Protein AF-A0A7C8HWE6-F1 (afdb_monomer_lite)

Sequence (80 aa):
MQKSSAKRFLSFASGVFIIWLFMFVLSPMLLKHVESANTLATFIEQNDINAGAIYWTDVEITADAELGARSTVTYLPKGK

Foldseek 3Di:
DPPPPVVVVVVVVVVVVVVVCVVPPVLVVCCVPPVVSVVVVVVCVVVVNPPPDPPPPPDPVVVVVVVVVVCCVVCPPPDD

Radius of gyration: 18.96 Å; chains: 1; bounding box: 49×35×50 Å

Structure (mmCIF, N/CA/C/O backbone):
data_AF-A0A7C8HWE6-F1
#
_entry.id   AF-A0A7C8HWE6-F1
#
loop_
_atom_site.group_PDB
_atom_site.id
_atom_site.type_symbol
_atom_site.label_atom_id
_atom_site.label_alt_id
_atom_site.label_comp_id
_atom_site.label_asym_id
_atom_site.label_entity_id
_atom_site.label_seq_id
_atom_site.pdbx_PDB_ins_code
_atom_site.Cartn_x
_atom_site.Cartn_y
_atom_site.Cartn_z
_atom_site.occupancy
_atom_site.B_iso_or_equiv
_atom_site.auth_seq_id
_atom_site.auth_comp_id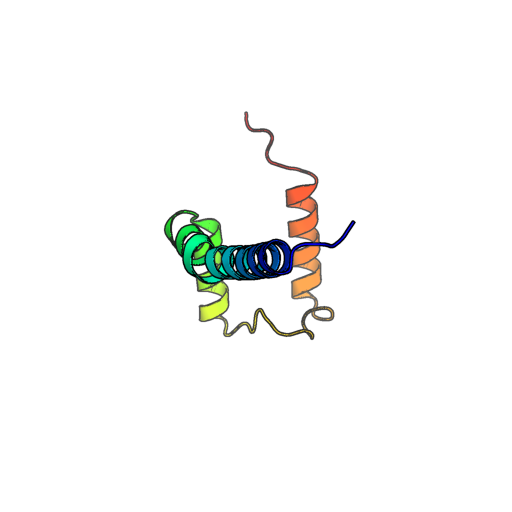
_atom_site.auth_asym_id
_atom_site.auth_atom_id
_atom_site.pdbx_PDB_model_num
ATOM 1 N N . MET A 1 1 ? -19.398 9.584 34.461 1.00 49.41 1 MET A N 1
ATOM 2 C CA . MET A 1 1 ? -19.076 10.347 33.228 1.00 49.41 1 MET A CA 1
ATOM 3 C C . MET A 1 1 ? -20.027 9.940 32.108 1.00 49.41 1 MET A C 1
ATOM 5 O O . MET A 1 1 ? -19.834 8.894 31.500 1.00 49.41 1 MET A O 1
ATOM 9 N N . GLN A 1 2 ? -21.062 10.735 31.843 1.00 56.03 2 GLN A N 1
ATOM 10 C CA . GLN A 1 2 ? -21.968 10.524 30.711 1.00 56.03 2 GLN A CA 1
ATOM 11 C C . GLN A 1 2 ? -21.211 10.894 29.423 1.00 56.03 2 GLN A C 1
ATOM 13 O O . GLN A 1 2 ? -20.922 12.064 29.174 1.00 56.03 2 GLN A O 1
ATOM 18 N N . LYS A 1 3 ? -20.770 9.897 28.642 1.00 61.22 3 LYS A N 1
ATOM 19 C CA . LYS A 1 3 ? -20.071 10.152 27.372 1.00 61.22 3 LYS A CA 1
ATOM 20 C C . LYS A 1 3 ? -21.070 10.781 26.398 1.00 61.22 3 LYS A C 1
ATOM 22 O O . LYS A 1 3 ? -22.020 10.120 25.996 1.00 61.22 3 LYS A O 1
ATOM 27 N N . SER A 1 4 ? -20.852 12.046 26.032 1.00 76.50 4 SER A N 1
ATOM 28 C CA . SER A 1 4 ? -21.676 12.760 25.049 1.00 76.50 4 SER A CA 1
ATOM 29 C C . SER A 1 4 ? -21.745 11.972 23.736 1.00 76.50 4 SER A C 1
ATOM 31 O O . SER A 1 4 ? -20.710 11.676 23.132 1.00 76.50 4 SER A O 1
ATOM 33 N N . SER A 1 5 ? -22.959 11.626 23.296 1.00 82.31 5 SER A N 1
ATOM 34 C CA . SER A 1 5 ? -23.212 10.872 22.059 1.00 82.31 5 SER A CA 1
ATOM 35 C C . SER A 1 5 ? -22.595 11.544 20.829 1.00 82.31 5 SER A C 1
ATOM 37 O O . SER A 1 5 ? -22.097 10.854 19.943 1.00 82.31 5 SER A O 1
ATOM 39 N N . ALA A 1 6 ? -22.513 12.878 20.827 1.00 86.38 6 ALA A N 1
ATOM 40 C CA . ALA A 1 6 ? -21.859 13.650 19.773 1.00 86.38 6 ALA A CA 1
ATOM 41 C C . ALA A 1 6 ? -20.355 13.344 19.663 1.00 86.38 6 ALA A C 1
ATOM 43 O O . ALA A 1 6 ? -19.842 13.170 18.561 1.00 86.38 6 ALA A O 1
ATOM 44 N N . LYS A 1 7 ? -19.644 13.181 20.792 1.00 89.62 7 LYS A N 1
ATOM 45 C CA . LYS A 1 7 ? -18.218 12.799 20.774 1.00 89.62 7 LYS A CA 1
ATOM 46 C C . LYS A 1 7 ? -18.005 11.395 20.204 1.00 89.62 7 LYS A C 1
ATOM 48 O O . LYS A 1 7 ? -17.010 11.158 19.529 1.00 89.62 7 LYS A O 1
ATOM 53 N N . ARG A 1 8 ? -18.934 10.466 20.460 1.00 90.06 8 ARG A N 1
ATOM 54 C CA . ARG A 1 8 ? -18.862 9.094 19.925 1.00 90.06 8 ARG A CA 1
ATOM 55 C C . ARG A 1 8 ? -19.062 9.082 18.412 1.00 90.06 8 ARG A C 1
ATOM 57 O O . ARG A 1 8 ? -18.275 8.457 17.712 1.00 90.06 8 ARG A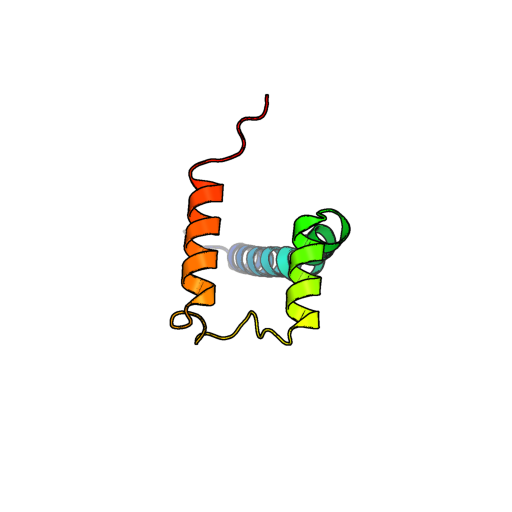 O 1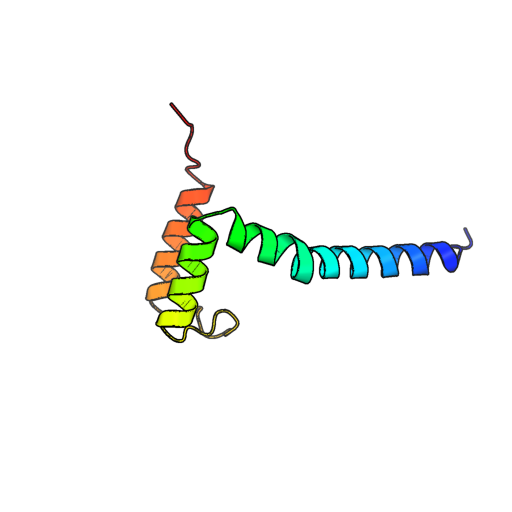
ATOM 64 N N . PHE A 1 9 ? -20.061 9.815 17.922 1.00 95.44 9 PHE A N 1
ATOM 65 C CA . PHE A 1 9 ? -20.300 9.957 16.487 1.00 95.44 9 PHE A CA 1
ATOM 66 C C . PHE A 1 9 ? -19.146 10.653 15.773 1.00 95.44 9 PHE A C 1
ATOM 68 O O . PHE A 1 9 ? -18.718 10.177 14.729 1.00 95.44 9 PHE A O 1
ATOM 75 N N . LEU A 1 10 ? -18.589 11.715 16.356 1.00 95.62 10 LEU A N 1
ATOM 76 C CA . LEU A 1 10 ? -17.435 12.399 15.777 1.00 95.62 10 LEU A CA 1
ATOM 77 C C . LEU A 1 10 ? -16.206 11.482 15.707 1.00 95.62 10 LEU A C 1
ATOM 79 O O . LEU A 1 10 ? -15.516 11.457 14.695 1.00 95.62 10 LEU A O 1
ATOM 83 N N . SER A 1 11 ? -15.955 10.688 16.753 1.00 94.31 11 SER A N 1
ATOM 84 C CA . SER A 1 11 ? -14.867 9.703 16.750 1.00 94.31 11 SER A CA 1
ATOM 85 C C . SER A 1 11 ? -15.066 8.629 15.681 1.00 94.31 11 SER A C 1
ATOM 87 O O . SER A 1 11 ? -14.102 8.240 15.029 1.00 94.31 11 SER A O 1
ATOM 89 N N . PHE A 1 12 ? -16.299 8.152 15.498 1.00 96.19 12 PHE A N 1
ATOM 90 C CA . PHE A 1 12 ? -16.621 7.172 14.465 1.00 96.19 12 PHE A CA 1
ATOM 91 C C . PHE A 1 12 ? -16.451 7.763 13.061 1.00 96.19 12 PHE A C 1
ATOM 93 O O . PHE A 1 12 ? -15.734 7.199 12.240 1.00 96.19 12 PHE A O 1
ATOM 100 N N . ALA A 1 13 ? -17.040 8.936 12.815 1.00 97.31 13 ALA A N 1
ATOM 101 C CA . ALA A 1 13 ? -16.931 9.641 11.543 1.00 97.31 13 ALA A CA 1
ATOM 102 C C . ALA A 1 13 ? -15.472 9.967 11.195 1.00 97.31 13 ALA A C 1
ATOM 104 O O . ALA A 1 13 ? -15.075 9.800 10.050 1.00 97.31 13 ALA A O 1
ATOM 105 N N . SER A 1 14 ? -14.660 10.358 12.182 1.00 97.31 14 SER A N 1
ATOM 106 C CA . SER A 1 14 ? -13.223 10.581 11.998 1.00 97.31 14 SER A CA 1
ATOM 107 C C . SER A 1 14 ? -12.494 9.303 11.569 1.00 97.31 14 SER A C 1
ATOM 109 O O . SER A 1 14 ? -11.729 9.329 10.611 1.00 97.31 14 SER A O 1
ATOM 111 N N . GLY A 1 15 ? -12.780 8.161 12.204 1.00 97.38 15 GLY A N 1
ATOM 112 C CA . GLY A 1 15 ? -12.196 6.878 11.803 1.00 97.38 15 GLY A CA 1
ATOM 113 C C . GLY A 1 15 ? -12.554 6.492 10.366 1.00 97.38 15 GLY A C 1
ATOM 114 O O . GLY A 1 15 ? -11.673 6.158 9.575 1.00 97.38 15 GLY A O 1
ATOM 115 N N . VAL A 1 16 ? -13.835 6.612 10.002 1.00 97.94 16 VAL A N 1
ATOM 116 C CA . VAL A 1 16 ? -14.301 6.371 8.626 1.00 97.94 16 VAL A CA 1
ATOM 117 C C . VAL A 1 16 ? -13.629 7.334 7.647 1.00 97.94 16 VAL A C 1
ATOM 119 O O . VAL A 1 16 ? -13.180 6.914 6.584 1.00 97.94 16 VAL A O 1
ATOM 122 N N . PHE A 1 17 ? -13.513 8.610 8.013 1.00 98.12 17 PHE A N 1
ATOM 123 C CA . PHE A 1 17 ? -12.882 9.627 7.182 1.00 98.12 17 PHE A CA 1
ATOM 124 C C . PHE A 1 17 ? -11.392 9.351 6.949 1.00 98.12 17 PHE A C 1
ATOM 126 O O . PHE A 1 17 ? -10.918 9.513 5.830 1.00 98.12 17 PHE A O 1
ATOM 133 N N . ILE A 1 18 ? -10.660 8.883 7.963 1.00 97.88 18 ILE A N 1
ATOM 134 C CA . ILE A 1 18 ? -9.247 8.501 7.820 1.00 97.88 18 ILE A CA 1
ATOM 135 C C . ILE A 1 18 ? -9.099 7.332 6.841 1.00 97.88 18 ILE A C 1
ATOM 137 O O . ILE A 1 18 ? -8.252 7.389 5.950 1.00 97.88 18 ILE A O 1
ATOM 141 N N . ILE A 1 19 ? -9.939 6.299 6.967 1.00 97.19 19 ILE A N 1
ATOM 142 C CA . ILE A 1 19 ? -9.929 5.152 6.043 1.00 97.19 19 ILE A CA 1
ATOM 143 C C . ILE A 1 19 ? -10.252 5.619 4.622 1.00 97.19 19 ILE A C 1
ATOM 145 O O . ILE A 1 19 ? -9.540 5.278 3.680 1.00 97.19 19 ILE A O 1
ATOM 149 N N . TRP A 1 20 ? -11.285 6.448 4.469 1.00 97.75 20 TRP A N 1
ATOM 150 C CA . TRP A 1 20 ? -11.660 7.025 3.181 1.00 97.75 20 TRP A CA 1
ATOM 151 C C . TRP A 1 20 ? -10.503 7.819 2.559 1.00 97.75 20 TRP A C 1
ATOM 153 O O . TRP A 1 20 ? -10.164 7.616 1.394 1.00 97.75 20 TRP A O 1
ATOM 163 N N . LEU A 1 21 ? -9.843 8.671 3.343 1.00 98.06 21 LEU A N 1
ATOM 164 C CA . LEU A 1 21 ? -8.719 9.481 2.883 1.00 98.06 21 LEU A CA 1
ATOM 165 C C . LEU A 1 21 ? -7.537 8.600 2.455 1.00 98.06 21 LEU A C 1
ATOM 167 O O . LEU A 1 21 ? -6.910 8.858 1.428 1.00 98.06 21 LEU A O 1
ATOM 171 N N . PHE A 1 22 ? -7.272 7.516 3.183 1.00 95.56 22 PHE A N 1
ATOM 172 C CA . PHE A 1 22 ? -6.250 6.549 2.801 1.00 95.56 22 PHE A CA 1
ATOM 173 C C . PHE A 1 22 ? -6.572 5.854 1.468 1.00 95.56 22 PHE A C 1
ATOM 175 O O . PHE A 1 22 ? -5.721 5.807 0.575 1.00 95.56 22 PHE A O 1
ATOM 182 N N . MET A 1 23 ? -7.804 5.367 1.303 1.00 93.62 23 MET A N 1
ATOM 183 C CA . MET A 1 23 ? -8.217 4.620 0.110 1.00 93.62 23 MET A CA 1
ATOM 184 C C . MET A 1 23 ? -8.309 5.496 -1.143 1.00 93.62 23 MET A C 1
ATOM 186 O O . MET A 1 23 ? -7.831 5.103 -2.203 1.00 93.62 23 MET A O 1
ATOM 190 N N . PHE A 1 24 ? -8.904 6.685 -1.034 1.00 95.44 24 PHE A N 1
ATOM 191 C CA . PHE A 1 24 ? -9.291 7.478 -2.206 1.00 95.44 24 PHE A CA 1
ATOM 192 C C . PHE A 1 24 ? -8.399 8.692 -2.472 1.00 95.44 24 PHE A C 1
ATOM 194 O O . PHE A 1 24 ? -8.480 9.266 -3.555 1.00 95.44 24 PHE A O 1
ATOM 201 N N . VAL A 1 25 ? -7.544 9.089 -1.525 1.00 96.25 25 VAL A N 1
ATOM 202 C CA . VAL A 1 25 ? -6.648 10.247 -1.694 1.00 96.25 25 VAL A CA 1
ATOM 203 C C . VAL A 1 25 ? -5.186 9.827 -1.625 1.00 96.25 25 VAL A C 1
ATOM 205 O O . VAL A 1 25 ? -4.441 10.065 -2.575 1.00 96.25 25 VAL A O 1
ATOM 208 N N . LEU A 1 26 ? -4.764 9.176 -0.538 1.00 95.00 26 LEU A N 1
ATOM 209 C CA . LEU A 1 26 ? -3.350 8.837 -0.338 1.00 95.00 26 LEU A CA 1
ATOM 210 C C . LEU A 1 26 ? -2.877 7.735 -1.288 1.00 95.00 26 LEU A C 1
ATOM 212 O O . LEU A 1 26 ? -1.827 7.890 -1.905 1.00 95.00 26 LEU A O 1
ATOM 216 N N . SER A 1 27 ? -3.657 6.667 -1.460 1.00 90.06 27 SER A N 1
ATOM 217 C CA . SER A 1 27 ? -3.312 5.563 -2.369 1.00 90.06 27 SER A CA 1
ATOM 218 C C . SER A 1 27 ? -3.095 6.018 -3.826 1.00 90.06 27 SER A C 1
ATOM 220 O O . SER A 1 27 ? -2.020 5.759 -4.372 1.00 90.06 27 SER A O 1
ATOM 222 N N . PRO A 1 28 ? -4.015 6.766 -4.473 1.00 92.81 28 PRO A N 1
ATOM 223 C CA . PRO A 1 28 ? -3.763 7.268 -5.826 1.00 92.81 28 PRO A CA 1
ATOM 224 C C . PRO A 1 28 ? -2.652 8.325 -5.881 1.00 92.81 28 PRO A C 1
ATOM 226 O O . PRO A 1 28 ? -1.980 8.449 -6.904 1.00 92.81 28 PRO A O 1
ATOM 229 N N . MET A 1 29 ? -2.425 9.089 -4.807 1.00 95.12 29 MET A N 1
ATOM 230 C CA . MET A 1 29 ? -1.297 10.023 -4.743 1.00 95.12 29 MET A CA 1
ATOM 231 C C . MET A 1 29 ? 0.045 9.280 -4.731 1.00 95.12 29 MET A C 1
ATOM 233 O O . MET A 1 29 ? 0.959 9.690 -5.446 1.00 95.12 29 MET A O 1
ATOM 237 N N . LEU A 1 30 ? 0.137 8.174 -3.989 1.00 92.38 30 LEU A N 1
ATOM 238 C CA . LEU A 1 30 ? 1.289 7.270 -3.966 1.00 92.38 30 LEU A CA 1
ATOM 239 C C . LEU A 1 30 ? 1.612 6.742 -5.367 1.00 92.38 30 LEU A C 1
ATOM 241 O O . LEU A 1 30 ? 2.740 6.895 -5.821 1.00 92.38 30 LEU A O 1
ATOM 245 N N . LEU A 1 31 ? 0.613 6.230 -6.092 1.00 92.19 31 LEU A N 1
ATOM 246 C CA . LEU A 1 31 ? 0.793 5.717 -7.460 1.00 92.19 31 LEU A CA 1
ATOM 247 C C . LEU A 1 31 ? 1.257 6.779 -8.469 1.00 92.19 31 LEU A C 1
ATOM 249 O O . LEU A 1 31 ? 1.860 6.434 -9.484 1.00 92.19 31 LEU A O 1
ATOM 253 N N . LYS A 1 32 ? 0.960 8.059 -8.215 1.00 92.62 32 LYS A N 1
ATOM 254 C CA . LYS A 1 32 ? 1.358 9.178 -9.085 1.00 92.62 32 LYS A CA 1
ATOM 255 C C . LYS A 1 32 ? 2.762 9.707 -8.806 1.00 92.62 32 LYS A C 1
ATOM 257 O O . LYS A 1 32 ? 3.390 10.216 -9.726 1.00 92.62 32 LYS A O 1
ATOM 262 N N . HIS A 1 33 ? 3.224 9.649 -7.558 1.00 94.12 33 HIS A N 1
ATOM 263 C CA . HIS A 1 33 ? 4.462 10.323 -7.140 1.00 94.12 33 HIS A CA 1
ATOM 264 C C . HIS A 1 33 ? 5.586 9.364 -6.748 1.00 94.12 33 HIS A C 1
ATOM 266 O O . HIS A 1 33 ? 6.732 9.793 -6.638 1.00 94.12 33 HIS A O 1
ATOM 272 N N . VAL A 1 34 ? 5.283 8.085 -6.522 1.00 93.19 34 VAL A N 1
ATOM 273 C CA . VAL A 1 34 ? 6.268 7.078 -6.126 1.00 93.19 34 VAL A CA 1
ATOM 274 C C . VAL A 1 34 ? 6.403 6.058 -7.248 1.00 93.19 34 VAL A C 1
ATOM 276 O O . VAL A 1 34 ? 5.528 5.218 -7.450 1.00 93.19 34 VAL A O 1
ATOM 279 N N . GLU A 1 35 ? 7.523 6.127 -7.967 1.00 92.56 35 GLU A N 1
ATOM 280 C CA . GLU A 1 35 ? 7.807 5.266 -9.122 1.00 92.56 35 GLU A CA 1
ATOM 281 C C . GLU A 1 35 ? 7.712 3.778 -8.767 1.00 92.56 35 GLU A C 1
ATOM 283 O O . GLU A 1 35 ? 7.041 3.026 -9.462 1.00 92.56 35 GLU A O 1
ATOM 288 N N . SER A 1 36 ? 8.279 3.352 -7.634 1.00 87.44 36 SER A N 1
ATOM 289 C CA . SER A 1 36 ? 8.219 1.948 -7.208 1.00 87.44 36 SER A CA 1
ATOM 290 C C . SER A 1 36 ? 6.792 1.445 -6.968 1.00 87.44 36 SER A C 1
ATOM 292 O O . SER A 1 36 ? 6.495 0.289 -7.269 1.00 87.44 36 SER A O 1
ATOM 294 N N . ALA A 1 37 ? 5.893 2.304 -6.477 1.00 88.94 37 ALA A N 1
ATOM 295 C CA . ALA A 1 37 ? 4.484 1.960 -6.303 1.00 88.94 37 ALA A CA 1
ATOM 296 C C . ALA A 1 37 ? 3.777 1.811 -7.660 1.00 88.94 37 ALA A C 1
ATOM 298 O O . ALA A 1 37 ? 2.987 0.886 -7.843 1.00 88.94 37 ALA A O 1
ATOM 299 N N . ASN A 1 38 ? 4.092 2.685 -8.620 1.00 93.44 38 ASN A N 1
ATOM 300 C CA . ASN A 1 38 ? 3.569 2.605 -9.983 1.00 93.44 38 ASN A CA 1
ATOM 301 C C . ASN A 1 38 ? 4.061 1.347 -10.721 1.00 93.44 38 ASN A C 1
ATOM 303 O O . ASN A 1 38 ? 3.258 0.635 -11.326 1.00 93.44 38 ASN A O 1
ATOM 307 N N . THR A 1 39 ? 5.355 1.036 -10.608 1.00 92.25 39 THR A N 1
ATOM 308 C CA . THR A 1 39 ? 5.966 -0.172 -11.176 1.00 92.25 39 THR A CA 1
ATOM 309 C C . THR A 1 39 ? 5.297 -1.432 -10.638 1.00 92.25 39 THR A C 1
ATOM 311 O O . THR A 1 39 ? 4.933 -2.313 -11.416 1.00 92.25 39 THR A O 1
ATOM 314 N N . LEU A 1 40 ? 5.072 -1.505 -9.321 1.00 87.94 40 LEU A N 1
ATOM 315 C CA . LEU A 1 40 ? 4.378 -2.634 -8.702 1.00 87.94 40 LEU A CA 1
ATOM 316 C C . LEU A 1 40 ? 2.934 -2.766 -9.209 1.00 87.94 40 LEU A C 1
ATOM 318 O O . LEU A 1 40 ? 2.523 -3.859 -9.587 1.00 87.94 40 LEU A O 1
ATOM 322 N N . ALA A 1 41 ? 2.173 -1.668 -9.242 1.00 90.25 41 ALA A N 1
ATOM 323 C CA . ALA A 1 41 ? 0.788 -1.685 -9.715 1.00 90.25 41 ALA A CA 1
ATOM 324 C C . ALA A 1 41 ? 0.685 -2.130 -11.183 1.00 90.25 41 ALA A C 1
ATOM 326 O O . ALA A 1 41 ? -0.130 -2.987 -11.513 1.00 90.25 41 ALA A O 1
ATOM 327 N N . THR A 1 42 ? 1.573 -1.618 -12.038 1.00 93.12 42 THR A N 1
ATOM 328 C CA . THR A 1 42 ? 1.643 -1.997 -13.456 1.00 93.12 42 THR A CA 1
ATOM 329 C C . THR A 1 42 ? 1.96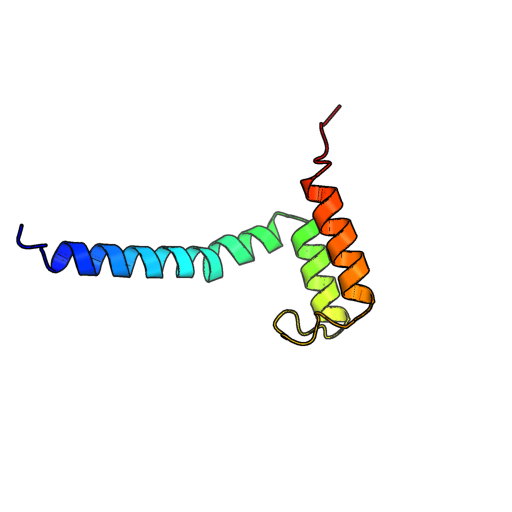6 -3.482 -13.619 1.00 93.12 42 THR A C 1
ATOM 331 O O . THR A 1 42 ? 1.347 -4.162 -14.432 1.00 93.12 42 THR A O 1
ATOM 334 N N . PHE A 1 43 ? 2.902 -4.012 -12.825 1.00 89.50 43 PHE A N 1
ATOM 335 C CA . PHE A 1 43 ? 3.241 -5.434 -12.854 1.00 89.50 43 PHE A CA 1
ATOM 336 C C . PHE A 1 43 ? 2.057 -6.319 -12.440 1.00 89.50 43 PHE A C 1
ATOM 338 O O . PHE A 1 43 ? 1.808 -7.341 -13.079 1.00 89.50 43 PHE A O 1
ATOM 345 N N . ILE A 1 44 ? 1.313 -5.923 -11.402 1.00 89.00 44 ILE A N 1
ATOM 346 C CA . ILE A 1 44 ? 0.110 -6.633 -10.943 1.00 89.00 44 ILE A CA 1
ATOM 347 C C . ILE A 1 44 ? -0.933 -6.705 -12.063 1.00 89.00 44 ILE A C 1
ATOM 349 O O . ILE A 1 44 ? -1.434 -7.791 -12.351 1.00 89.00 44 ILE A O 1
ATOM 353 N N . GLU A 1 45 ? -1.219 -5.577 -12.719 1.00 91.19 45 GLU A N 1
ATOM 354 C CA . GLU A 1 45 ? -2.182 -5.514 -13.826 1.00 91.19 45 GLU A CA 1
ATOM 355 C C . GLU A 1 45 ? -1.731 -6.338 -15.039 1.00 91.19 45 GLU A C 1
ATOM 357 O O . GLU A 1 45 ? -2.520 -7.095 -15.599 1.00 91.19 45 GLU A O 1
ATOM 362 N N . GLN A 1 46 ? -0.458 -6.237 -15.434 1.00 94.00 46 GLN A N 1
ATOM 363 C CA . GLN A 1 46 ? 0.074 -6.945 -16.606 1.00 94.00 46 GLN A CA 1
ATOM 364 C C . GLN A 1 46 ? 0.067 -8.469 -16.458 1.00 94.00 46 GLN A C 1
ATOM 366 O O . GLN A 1 46 ? -0.012 -9.174 -17.462 1.00 94.00 46 GLN A O 1
ATOM 371 N N . ASN A 1 47 ? 0.170 -8.972 -15.229 1.00 88.38 47 ASN A N 1
ATOM 372 C CA . ASN A 1 47 ? 0.260 -10.403 -14.945 1.00 88.38 47 ASN A CA 1
ATOM 373 C C . ASN A 1 47 ? -1.050 -10.988 -14.389 1.00 88.38 47 ASN A C 1
ATOM 375 O O . ASN A 1 47 ? -1.041 -12.126 -13.927 1.00 88.38 47 ASN A O 1
ATOM 379 N N . ASP A 1 48 ? -2.151 -10.226 -14.414 1.00 88.12 48 ASP A N 1
ATOM 380 C CA . ASP A 1 48 ? -3.462 -10.628 -13.875 1.00 88.12 48 ASP A CA 1
ATOM 381 C C . ASP A 1 48 ? -3.376 -11.152 -12.425 1.00 88.12 48 ASP A C 1
ATOM 383 O O . ASP A 1 48 ? -3.980 -12.153 -12.028 1.00 88.12 48 ASP A O 1
ATOM 387 N N . ILE A 1 49 ? -2.555 -10.486 -11.605 1.00 84.06 49 ILE A N 1
ATOM 388 C CA . ILE A 1 49 ? -2.324 -10.896 -10.221 1.00 84.06 49 ILE A CA 1
ATOM 389 C C . ILE A 1 49 ? -3.477 -10.390 -9.356 1.00 84.06 49 ILE A C 1
ATOM 391 O O . ILE A 1 49 ? -3.659 -9.190 -9.151 1.00 84.06 49 ILE A O 1
ATOM 395 N N . ASN A 1 50 ? -4.222 -11.309 -8.744 1.00 84.06 50 ASN A N 1
ATOM 396 C CA . ASN A 1 50 ? -5.218 -10.952 -7.739 1.00 84.06 50 ASN A CA 1
ATOM 397 C C . ASN A 1 50 ? -4.544 -10.562 -6.413 1.00 84.06 50 ASN A C 1
ATOM 399 O O . ASN A 1 50 ? -4.463 -11.377 -5.502 1.00 84.06 50 ASN A O 1
ATOM 403 N N . ALA A 1 51 ? -4.088 -9.321 -6.259 1.00 80.44 51 ALA A N 1
ATOM 404 C CA . ALA A 1 51 ? -3.392 -8.867 -5.046 1.00 80.44 51 ALA A CA 1
ATOM 405 C C . ALA A 1 51 ? -4.202 -9.008 -3.731 1.00 80.44 51 ALA A C 1
ATOM 407 O O . ALA A 1 51 ? -3.627 -8.924 -2.649 1.00 80.44 51 ALA A O 1
ATOM 408 N N . GLY A 1 52 ? -5.523 -9.223 -3.806 1.00 78.56 52 GLY A N 1
ATOM 409 C CA . GLY A 1 52 ? -6.396 -9.452 -2.649 1.00 78.56 52 GLY A CA 1
ATOM 410 C C . GLY A 1 52 ? -6.660 -10.925 -2.321 1.00 78.56 52 GLY A C 1
ATOM 411 O O . GLY A 1 52 ? -7.401 -11.213 -1.379 1.00 78.56 52 GLY A O 1
ATOM 412 N N . ALA A 1 53 ? -6.113 -11.867 -3.092 1.00 78.94 53 ALA A N 1
ATOM 413 C CA . ALA A 1 53 ? -6.345 -13.285 -2.858 1.00 78.94 53 ALA A CA 1
ATOM 414 C C . ALA A 1 53 ? -5.646 -13.785 -1.583 1.00 78.94 53 ALA A C 1
ATOM 416 O O . ALA A 1 53 ? -4.476 -13.524 -1.330 1.00 78.94 53 ALA A O 1
ATOM 417 N N . ILE A 1 54 ? -6.378 -14.557 -0.780 1.00 68.81 54 ILE A N 1
ATOM 418 C CA . ILE A 1 54 ? -5.886 -15.092 0.499 1.00 68.81 54 ILE A CA 1
ATOM 419 C C . ILE A 1 54 ? -4.997 -16.336 0.287 1.00 68.81 54 ILE A C 1
ATOM 421 O O . ILE A 1 54 ? -4.202 -16.676 1.151 1.00 68.81 54 ILE A O 1
ATOM 425 N N . TYR A 1 55 ? -5.081 -16.992 -0.877 1.00 69.88 55 TYR A N 1
ATOM 426 C CA . TYR A 1 55 ? -4.353 -18.234 -1.188 1.00 69.88 55 TYR A CA 1
ATOM 427 C C . TYR A 1 55 ? -2.883 -18.030 -1.598 1.00 69.88 55 TYR A C 1
ATOM 429 O O . TYR A 1 55 ? -2.198 -18.993 -1.934 1.00 69.88 55 TYR A O 1
ATOM 437 N N . TRP A 1 56 ? -2.379 -16.793 -1.595 1.00 67.00 56 TRP A N 1
ATOM 438 C CA . TRP A 1 56 ? -1.002 -16.491 -1.994 1.00 67.00 56 TRP A CA 1
ATOM 439 C C . TRP A 1 56 ? 0.059 -16.956 -0.992 1.00 67.00 56 TRP A C 1
ATOM 441 O O . TRP A 1 56 ? 1.235 -16.942 -1.331 1.00 67.00 56 TRP A O 1
ATOM 451 N N . THR A 1 57 ? -0.315 -17.380 0.216 1.00 65.00 57 THR A N 1
ATOM 452 C CA . THR A 1 57 ? 0.641 -17.776 1.266 1.00 65.00 57 THR A CA 1
ATOM 453 C C . THR A 1 57 ? 1.418 -19.055 0.961 1.00 65.00 57 THR A C 1
ATOM 455 O O . THR A 1 57 ? 2.478 -19.255 1.544 1.00 65.00 57 THR A O 1
ATOM 458 N N . ASP A 1 58 ? 0.926 -19.888 0.040 1.00 66.69 58 ASP A N 1
ATOM 459 C CA . ASP A 1 58 ? 1.489 -21.220 -0.227 1.00 66.69 58 ASP A CA 1
ATOM 460 C C . ASP A 1 58 ? 2.178 -21.317 -1.601 1.00 66.69 58 ASP A C 1
ATOM 462 O O . ASP A 1 58 ? 2.519 -22.406 -2.062 1.00 66.69 58 ASP A O 1
ATOM 466 N N . VAL A 1 59 ? 2.368 -20.185 -2.287 1.00 72.94 59 VAL A N 1
ATOM 467 C CA . VAL A 1 59 ? 3.015 -20.138 -3.605 1.00 72.94 59 VAL A CA 1
ATOM 468 C C . VAL A 1 59 ? 4.472 -19.720 -3.433 1.00 72.94 59 VAL A C 1
ATOM 470 O O . VAL A 1 59 ? 4.752 -18.698 -2.828 1.00 72.94 59 VAL A O 1
ATOM 473 N N . GLU A 1 60 ? 5.412 -20.465 -4.013 1.00 71.06 60 GLU A N 1
ATOM 474 C CA . GLU A 1 60 ? 6.861 -20.226 -3.869 1.00 71.06 60 GLU A CA 1
ATOM 475 C C . GLU A 1 60 ? 7.279 -18.769 -4.154 1.00 71.06 60 GLU A C 1
ATOM 477 O O . GLU A 1 60 ? 8.091 -18.193 -3.434 1.00 7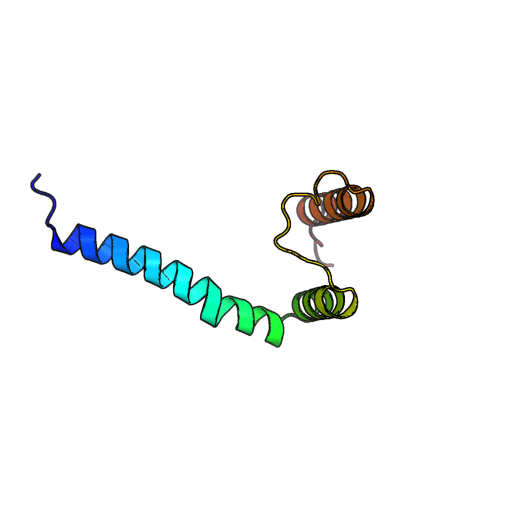1.06 60 GLU A O 1
ATOM 482 N N . ILE A 1 61 ? 6.630 -18.120 -5.128 1.00 70.12 61 ILE A N 1
ATOM 483 C CA . ILE A 1 61 ? 6.884 -16.718 -5.488 1.00 70.12 61 ILE A CA 1
ATOM 484 C C . ILE A 1 61 ? 6.652 -15.729 -4.334 1.00 70.12 61 ILE A C 1
ATOM 486 O O . ILE A 1 61 ? 7.285 -14.673 -4.283 1.00 70.12 61 ILE A O 1
ATOM 490 N N . THR A 1 62 ? 5.755 -16.040 -3.396 1.00 76.75 62 THR A N 1
ATOM 491 C CA . THR A 1 62 ? 5.472 -15.155 -2.262 1.00 76.75 62 THR A CA 1
ATOM 492 C C . THR A 1 62 ? 6.448 -15.347 -1.115 1.00 76.75 62 THR A C 1
ATOM 494 O O . THR A 1 62 ? 6.699 -14.382 -0.395 1.00 76.75 62 THR A O 1
ATOM 497 N N . ALA A 1 63 ? 7.075 -16.521 -0.999 1.00 77.31 63 ALA A N 1
ATOM 498 C CA . ALA A 1 63 ? 8.156 -16.754 -0.046 1.00 77.31 63 ALA A CA 1
ATOM 499 C C . ALA A 1 63 ? 9.382 -15.886 -0.381 1.00 77.31 63 ALA A C 1
ATOM 501 O O . ALA A 1 63 ? 9.919 -15.202 0.495 1.00 77.31 63 ALA A O 1
ATOM 502 N N . ASP A 1 64 ? 9.771 -15.833 -1.658 1.00 80.12 64 ASP A N 1
ATOM 503 C CA . ASP A 1 64 ? 10.868 -14.975 -2.125 1.00 80.12 64 ASP A CA 1
ATOM 504 C C . ASP A 1 64 ? 10.540 -13.485 -1.963 1.00 80.12 64 ASP A C 1
ATOM 506 O O . ASP A 1 64 ? 11.366 -12.699 -1.482 1.00 80.12 64 ASP A O 1
ATOM 510 N N . ALA A 1 65 ? 9.309 -13.088 -2.301 1.00 79.06 65 ALA A N 1
ATOM 511 C CA . ALA A 1 65 ? 8.844 -11.718 -2.105 1.00 79.06 65 ALA A CA 1
ATOM 512 C C . ALA A 1 65 ? 8.848 -11.317 -0.618 1.00 79.06 65 ALA A C 1
ATOM 514 O O . ALA A 1 65 ? 9.274 -10.211 -0.272 1.00 79.06 65 ALA A O 1
ATOM 515 N N . GLU A 1 66 ? 8.429 -12.215 0.278 1.00 81.00 66 GLU A N 1
ATOM 516 C CA . GLU A 1 66 ? 8.444 -11.983 1.722 1.00 81.00 66 GLU A CA 1
ATOM 517 C C . GLU A 1 66 ? 9.873 -11.838 2.263 1.00 81.00 66 GLU A C 1
ATOM 519 O O . GLU A 1 66 ? 10.148 -10.918 3.043 1.00 81.00 66 GLU A O 1
ATOM 524 N N . LEU A 1 67 ? 10.807 -12.690 1.828 1.00 84.12 67 LEU A N 1
ATOM 525 C CA . LEU A 1 67 ? 12.224 -12.580 2.189 1.00 84.12 67 LEU A CA 1
ATOM 526 C C 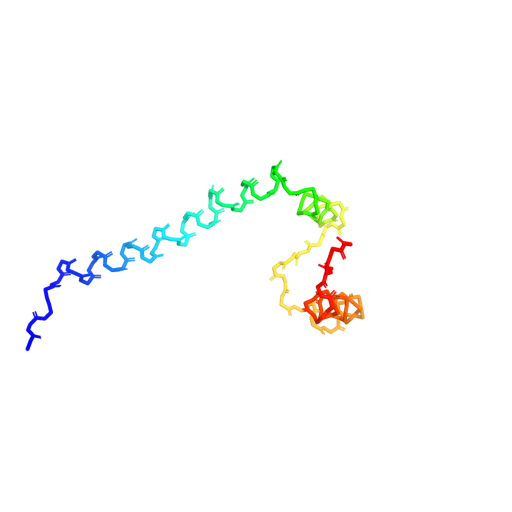. LEU A 1 67 ? 12.823 -11.240 1.738 1.00 84.12 67 LEU A C 1
ATOM 528 O O . LEU A 1 67 ? 13.541 -10.590 2.511 1.00 84.12 67 LEU A O 1
ATOM 532 N N . GLY A 1 68 ? 12.496 -10.784 0.527 1.00 83.69 68 GLY A N 1
ATOM 533 C CA . GLY A 1 68 ? 12.916 -9.477 0.015 1.00 83.69 68 GLY A CA 1
ATOM 534 C C . GLY A 1 68 ? 12.313 -8.304 0.798 1.00 83.69 68 GLY A C 1
ATOM 535 O O . GLY A 1 68 ? 13.024 -7.359 1.162 1.00 83.69 68 GLY A O 1
ATOM 536 N N . ALA A 1 69 ? 11.023 -8.379 1.136 1.00 81.62 69 ALA A N 1
ATOM 537 C CA . ALA A 1 69 ? 10.336 -7.359 1.929 1.00 81.62 69 ALA A CA 1
ATOM 538 C C . ALA A 1 69 ? 10.920 -7.252 3.348 1.00 81.62 69 ALA A C 1
ATOM 540 O O . ALA A 1 69 ? 11.249 -6.155 3.811 1.00 81.62 69 ALA A O 1
ATOM 541 N N . ARG A 1 70 ? 11.137 -8.393 4.017 1.00 84.38 70 ARG A N 1
ATOM 542 C CA . ARG A 1 70 ? 11.787 -8.462 5.338 1.00 84.38 70 ARG A CA 1
ATOM 543 C C . ARG A 1 70 ? 13.195 -7.879 5.300 1.00 84.38 70 ARG A C 1
ATOM 545 O O . ARG A 1 70 ? 13.565 -7.109 6.189 1.00 84.38 70 ARG A O 1
ATOM 552 N N . SER A 1 71 ? 13.961 -8.206 4.263 1.00 87.12 71 SER A N 1
ATOM 553 C CA . SER A 1 71 ? 15.314 -7.679 4.073 1.00 87.12 71 SER A CA 1
ATOM 554 C C . SER A 1 71 ? 15.310 -6.161 3.883 1.00 87.12 71 SER A C 1
ATOM 556 O O . SER A 1 71 ? 16.121 -5.476 4.497 1.00 87.12 71 SER A O 1
ATOM 558 N N . THR A 1 72 ? 14.351 -5.615 3.131 1.00 82.75 72 THR A N 1
ATOM 559 C CA . THR A 1 72 ? 14.212 -4.161 2.913 1.00 82.75 72 THR A CA 1
ATOM 560 C C . THR A 1 72 ? 13.953 -3.397 4.215 1.00 82.75 72 THR A C 1
ATOM 562 O O . THR A 1 72 ? 14.531 -2.333 4.435 1.00 82.75 72 THR A O 1
ATOM 565 N N . VAL A 1 73 ? 13.119 -3.941 5.108 1.00 82.75 73 VAL A N 1
ATOM 566 C CA . VAL A 1 73 ? 12.830 -3.324 6.417 1.00 82.75 73 VAL A CA 1
ATOM 567 C C . VAL A 1 73 ? 14.005 -3.482 7.385 1.00 82.75 73 VAL A C 1
ATOM 569 O O . VAL A 1 73 ? 14.331 -2.557 8.126 1.00 82.75 73 VAL A O 1
ATOM 572 N N . THR A 1 74 ? 14.656 -4.646 7.376 1.00 86.88 74 THR A N 1
ATOM 573 C CA . THR A 1 74 ? 15.790 -4.945 8.268 1.00 86.88 74 THR A CA 1
ATOM 574 C C . THR A 1 74 ? 17.029 -4.133 7.891 1.00 86.88 74 THR A C 1
ATOM 576 O O . THR A 1 74 ? 17.751 -3.641 8.760 1.00 86.88 74 THR A O 1
ATOM 579 N N . TYR A 1 75 ? 17.258 -3.957 6.592 1.00 85.75 75 TYR A N 1
ATOM 580 C CA . TYR A 1 75 ? 18.422 -3.287 6.025 1.00 85.75 75 TYR A CA 1
ATOM 581 C C . TYR A 1 75 ? 17.992 -2.062 5.222 1.00 85.75 75 TYR A C 1
ATOM 583 O O . TYR A 1 75 ? 18.272 -1.956 4.028 1.00 85.75 75 TYR A O 1
ATOM 591 N N . LEU A 1 76 ? 17.314 -1.121 5.888 1.00 83.06 76 LEU A N 1
ATOM 592 C CA . LEU A 1 76 ? 16.948 0.148 5.263 1.00 83.06 76 LEU A CA 1
ATOM 593 C C . LEU A 1 76 ? 18.188 0.813 4.643 1.00 83.06 76 LEU A C 1
ATOM 595 O O . LEU A 1 76 ? 19.248 0.845 5.285 1.00 83.06 76 LEU A O 1
ATOM 599 N N . PRO A 1 77 ? 18.078 1.369 3.423 1.00 72.62 77 PRO A N 1
ATOM 600 C CA . PRO A 1 77 ? 19.185 2.073 2.797 1.00 72.62 77 PRO A CA 1
ATOM 601 C C . PRO A 1 77 ? 19.628 3.220 3.712 1.00 72.62 77 PRO A C 1
ATOM 603 O O . PRO A 1 77 ? 18.863 4.141 3.987 1.00 72.62 77 PRO A O 1
ATOM 606 N N . LYS A 1 78 ? 20.872 3.164 4.202 1.00 75.19 78 LYS A N 1
ATOM 607 C CA . LYS A 1 78 ? 21.407 4.144 5.165 1.00 75.19 78 LYS A CA 1
ATOM 608 C C . LYS A 1 78 ? 21.878 5.456 4.527 1.00 75.19 78 LYS A C 1
ATOM 610 O O . LYS A 1 78 ? 22.478 6.275 5.212 1.00 75.19 78 LYS A O 1
ATOM 615 N N . GLY A 1 79 ? 21.590 5.662 3.239 1.00 73.19 79 GLY A N 1
ATOM 616 C CA . GLY A 1 79 ? 22.223 6.715 2.447 1.00 73.19 79 GLY A CA 1
ATOM 617 C C . GLY A 1 79 ? 23.740 6.506 2.341 1.00 73.19 79 GLY A C 1
ATOM 618 O O . GLY A 1 79 ? 24.299 5.592 2.949 1.00 73.19 79 GLY A O 1
ATOM 619 N N . LYS A 1 80 ? 24.403 7.329 1.533 1.00 51.94 80 LYS A N 1
ATOM 620 C CA . LYS A 1 80 ? 25.835 7.595 1.709 1.00 51.94 80 LYS A CA 1
ATOM 621 C C . LYS A 1 80 ? 25.992 8.812 2.603 1.00 51.94 80 LYS A C 1
ATOM 623 O O . LYS A 1 80 ? 25.137 9.715 2.467 1.00 51.94 80 LYS A O 1
#

pLDDT: mean 85.04, std 11.24, range [49.41, 98.12]

Secondary structure (DSSP, 8-state):
----HHHHHHHHHHHHHHHHHIIIIIHHHHHHH-HHHHHHHHHHHHTT--TT-GGGGGSHHHHHHHHHHHHHHHT-----